Protein AF-A0A927PIH3-F1 (afdb_monomer)

Mean predicted aligned error: 8.02 Å

Structure (mmCIF, N/CA/C/O backbone):
data_AF-A0A927PIH3-F1
#
_entry.id   AF-A0A927PIH3-F1
#
loop_
_atom_site.group_PDB
_atom_site.id
_atom_site.type_symbol
_atom_site.label_atom_id
_atom_site.label_alt_id
_atom_site.label_comp_id
_atom_site.label_asym_id
_atom_site.label_entity_id
_atom_site.label_seq_id
_atom_site.pdbx_PDB_ins_code
_atom_site.Cartn_x
_atom_site.Cartn_y
_atom_site.Cartn_z
_atom_site.occupancy
_atom_site.B_iso_or_equiv
_atom_site.auth_seq_id
_atom_site.auth_comp_id
_atom_site.auth_asym_id
_atom_site.auth_atom_id
_atom_site.pdbx_PDB_model_num
ATOM 1 N N . MET A 1 1 ? 15.130 -6.860 -2.655 1.00 55.72 1 MET A N 1
ATOM 2 C CA . MET A 1 1 ? 13.751 -6.609 -2.203 1.00 55.72 1 MET A CA 1
ATOM 3 C C . MET A 1 1 ? 13.780 -5.324 -1.409 1.00 55.72 1 MET A C 1
ATOM 5 O O . MET A 1 1 ? 14.388 -5.314 -0.340 1.00 55.72 1 MET A O 1
ATOM 9 N N . ASN A 1 2 ? 13.156 -4.245 -1.882 1.00 67.00 2 ASN A N 1
ATOM 10 C CA . ASN A 1 2 ? 13.241 -2.964 -1.182 1.00 67.00 2 ASN A CA 1
ATOM 11 C C . ASN A 1 2 ? 12.383 -2.959 0.103 1.00 67.00 2 ASN A C 1
ATOM 13 O O . ASN A 1 2 ? 11.193 -2.632 0.099 1.00 67.00 2 ASN A O 1
ATOM 17 N N . ASN A 1 3 ? 12.998 -3.335 1.228 1.00 77.38 3 ASN A N 1
ATOM 18 C CA . ASN A 1 3 ? 12.365 -3.362 2.552 1.00 77.38 3 ASN A CA 1
ATOM 19 C C . ASN A 1 3 ? 11.795 -1.995 2.968 1.00 77.38 3 ASN A C 1
ATOM 21 O O . ASN A 1 3 ? 10.853 -1.937 3.762 1.00 77.38 3 ASN A O 1
ATOM 25 N N . THR A 1 4 ? 12.321 -0.901 2.415 1.00 81.12 4 THR A N 1
ATOM 26 C CA . THR A 1 4 ? 11.835 0.455 2.676 1.00 81.12 4 THR A CA 1
ATOM 27 C C . THR A 1 4 ? 10.433 0.667 2.110 1.00 81.12 4 THR A C 1
ATOM 29 O O . THR A 1 4 ? 9.574 1.178 2.822 1.00 81.12 4 THR A O 1
ATOM 32 N N . GLU A 1 5 ? 10.142 0.212 0.886 1.00 82.50 5 GLU A N 1
ATOM 33 C CA . GLU A 1 5 ? 8.801 0.346 0.292 1.00 82.50 5 GLU A CA 1
ATOM 34 C C . GLU A 1 5 ? 7.745 -0.433 1.086 1.00 82.50 5 GLU A C 1
ATOM 36 O O . GLU A 1 5 ? 6.676 0.100 1.389 1.00 82.50 5 GLU A O 1
ATOM 41 N N . LYS A 1 6 ? 8.064 -1.678 1.477 1.00 87.25 6 LYS A N 1
ATOM 42 C CA . LYS A 1 6 ? 7.181 -2.525 2.297 1.00 87.25 6 LYS A CA 1
ATOM 43 C C . LYS A 1 6 ? 6.835 -1.837 3.625 1.00 87.25 6 LYS A C 1
ATOM 45 O O . LYS A 1 6 ? 5.665 -1.779 4.012 1.00 87.25 6 LYS A O 1
ATOM 50 N N . ARG A 1 7 ? 7.840 -1.264 4.300 1.00 89.44 7 ARG A N 1
ATOM 51 C CA . ARG A 1 7 ? 7.662 -0.497 5.546 1.00 89.44 7 ARG A CA 1
ATOM 52 C C . ARG A 1 7 ? 6.832 0.767 5.330 1.00 89.44 7 ARG A C 1
ATOM 54 O O . ARG A 1 7 ? 5.927 1.030 6.119 1.00 89.44 7 ARG A O 1
ATOM 61 N N . THR A 1 8 ? 7.108 1.518 4.264 1.00 88.62 8 THR A N 1
ATOM 62 C CA . THR A 1 8 ? 6.369 2.735 3.902 1.00 88.62 8 THR A CA 1
ATOM 63 C C . THR A 1 8 ? 4.890 2.435 3.698 1.00 88.62 8 THR A C 1
ATOM 65 O O . THR A 1 8 ? 4.062 3.019 4.391 1.00 88.62 8 THR A O 1
ATOM 68 N N . VAL A 1 9 ? 4.548 1.470 2.839 1.00 90.50 9 VAL A N 1
ATOM 69 C CA . VAL A 1 9 ? 3.147 1.110 2.560 1.00 90.50 9 VAL A CA 1
ATOM 70 C C . VAL A 1 9 ? 2.433 0.628 3.821 1.00 90.50 9 VAL A C 1
ATOM 72 O O . VAL A 1 9 ? 1.332 1.093 4.109 1.00 90.50 9 VAL A O 1
ATOM 75 N N . THR A 1 10 ? 3.083 -0.218 4.627 1.00 93.44 10 THR A N 1
ATOM 76 C CA . THR A 1 10 ? 2.518 -0.679 5.906 1.00 93.44 10 THR A CA 1
ATOM 77 C C . THR A 1 10 ? 2.190 0.507 6.816 1.00 93.44 10 THR A C 1
ATOM 79 O O . THR A 1 10 ? 1.090 0.606 7.358 1.00 93.44 10 THR A O 1
ATOM 82 N N . LYS A 1 11 ? 3.120 1.460 6.951 1.00 92.31 11 LYS A N 1
ATOM 83 C CA . LYS A 1 11 ? 2.932 2.650 7.788 1.00 92.31 11 LYS A CA 1
ATOM 84 C C . LYS A 1 11 ? 1.802 3.544 7.274 1.00 92.31 11 LYS A C 1
ATOM 86 O O . LYS A 1 11 ? 1.029 4.043 8.088 1.00 92.31 11 LYS A O 1
ATOM 91 N N . MET A 1 12 ? 1.681 3.722 5.958 1.00 92.00 12 MET A N 1
ATOM 92 C CA . MET A 1 12 ? 0.567 4.461 5.351 1.00 92.00 12 MET A CA 1
ATOM 93 C C . MET A 1 12 ? -0.773 3.817 5.699 1.00 92.00 12 MET A C 1
ATOM 95 O O . MET A 1 12 ? -1.664 4.493 6.199 1.00 92.00 12 MET A O 1
ATOM 99 N N . ILE A 1 13 ? -0.892 2.499 5.526 1.00 95.00 13 ILE A N 1
ATOM 100 C CA . ILE A 1 13 ? -2.131 1.770 5.827 1.00 95.00 13 ILE A CA 1
ATOM 101 C C . ILE A 1 13 ? -2.494 1.892 7.313 1.00 95.00 13 ILE A C 1
ATOM 103 O O . ILE A 1 13 ? -3.657 2.108 7.641 1.00 95.00 13 ILE A O 1
ATOM 107 N N . HIS A 1 14 ? -1.513 1.834 8.217 1.00 93.62 14 HIS A N 1
ATOM 108 C CA . HIS A 1 14 ? -1.746 2.065 9.646 1.00 93.62 14 HIS A CA 1
ATOM 109 C C . HIS A 1 14 ? -2.254 3.478 9.955 1.00 93.62 14 HIS A C 1
ATOM 111 O O . HIS A 1 14 ? -3.175 3.623 10.756 1.00 93.62 14 HIS A O 1
ATOM 117 N N . ILE A 1 15 ? -1.676 4.511 9.332 1.00 91.88 15 ILE A N 1
ATOM 118 C CA . ILE A 1 15 ? -2.127 5.901 9.503 1.00 91.88 15 ILE A CA 1
ATOM 119 C C . ILE A 1 15 ? -3.572 6.047 9.020 1.00 91.88 15 ILE A C 1
ATOM 121 O O . ILE A 1 15 ? -4.408 6.587 9.741 1.00 91.88 15 ILE A O 1
ATOM 125 N N . TYR A 1 16 ? -3.864 5.533 7.825 1.00 94.00 16 TYR A N 1
ATOM 126 C CA . TYR A 1 16 ? -5.202 5.557 7.250 1.00 94.00 16 TYR A CA 1
ATOM 127 C C . TYR A 1 16 ? -6.222 4.840 8.142 1.00 94.00 16 TYR A C 1
ATOM 129 O O . TYR A 1 16 ? -7.242 5.421 8.501 1.00 94.00 16 TYR A O 1
ATOM 137 N N . CYS A 1 17 ? -5.919 3.607 8.555 1.00 95.19 17 CYS A N 1
ATOM 138 C CA . CYS A 1 17 ? -6.806 2.791 9.380 1.00 95.19 17 CYS A CA 1
ATOM 139 C C . CYS A 1 17 ? -7.100 3.456 10.730 1.00 95.19 17 CYS A C 1
ATOM 141 O O . CYS A 1 17 ? -8.257 3.543 11.136 1.00 95.19 17 CYS A O 1
ATOM 143 N N . ALA A 1 18 ? -6.074 3.988 11.400 1.00 92.44 18 ALA A N 1
ATOM 144 C CA . ALA A 1 18 ? -6.252 4.682 12.671 1.00 92.44 18 ALA A CA 1
ATOM 145 C C . ALA A 1 18 ? -7.166 5.906 12.538 1.00 92.44 18 ALA A C 1
ATOM 147 O O . ALA A 1 18 ? -8.027 6.120 13.385 1.00 92.44 18 ALA A O 1
ATOM 148 N N . ALA A 1 19 ? -7.013 6.680 11.462 1.00 91.38 19 ALA A N 1
ATOM 149 C CA . ALA A 1 19 ? -7.770 7.910 11.276 1.00 91.38 19 ALA A CA 1
ATOM 150 C C . ALA A 1 19 ? -9.191 7.703 10.729 1.00 91.38 19 ALA A C 1
ATOM 152 O O . ALA A 1 19 ? -10.087 8.473 11.060 1.00 91.38 19 ALA A O 1
ATOM 153 N N . LYS A 1 20 ? -9.406 6.702 9.867 1.00 93.19 20 LYS A N 1
ATOM 154 C CA . LYS A 1 20 ? -10.706 6.458 9.221 1.00 93.19 20 LYS A CA 1
ATOM 155 C C . LYS A 1 20 ? -11.564 5.434 9.942 1.00 93.19 20 LYS A C 1
ATOM 157 O O . LYS A 1 20 ? -12.783 5.550 9.910 1.00 93.19 20 LYS A O 1
ATOM 162 N N . HIS A 1 21 ? -10.944 4.451 10.586 1.00 92.81 21 HIS A N 1
ATOM 163 C CA . HIS A 1 21 ? -11.643 3.338 11.229 1.00 92.81 21 HIS A CA 1
ATOM 164 C C . HIS A 1 21 ? -11.493 3.353 12.758 1.00 92.81 21 HIS A C 1
ATOM 166 O O . HIS A 1 21 ? -11.876 2.389 13.414 1.00 92.81 21 HIS A O 1
ATOM 172 N N . ASN A 1 22 ? -10.944 4.434 13.333 1.00 87.19 22 ASN A N 1
ATOM 173 C CA . ASN A 1 22 ? -10.779 4.636 14.779 1.00 87.19 22 ASN A CA 1
ATOM 174 C C . ASN A 1 22 ? -10.063 3.474 15.493 1.00 87.19 22 ASN A C 1
ATOM 176 O O . ASN A 1 22 ? -10.365 3.134 16.636 1.00 87.19 22 ASN A O 1
ATOM 180 N N . THR A 1 23 ? -9.109 2.835 14.814 1.00 86.56 23 THR A N 1
ATOM 181 C CA . THR A 1 23 ? -8.354 1.712 15.376 1.00 86.56 23 THR A CA 1
ATOM 182 C C . THR A 1 23 ? -7.112 2.183 16.131 1.00 86.56 23 THR A C 1
ATOM 184 O O . THR A 1 23 ? -6.318 2.957 15.593 1.00 86.56 23 THR A O 1
ATOM 187 N N . SER A 1 24 ? -6.860 1.623 17.315 1.00 79.75 24 SER A N 1
ATOM 188 C CA . SER A 1 24 ? -5.661 1.913 18.114 1.00 79.75 24 SER A CA 1
ATOM 189 C C . SER A 1 24 ? -4.651 0.767 18.039 1.00 79.75 24 SER A C 1
ATOM 191 O O . SER A 1 24 ? -4.876 -0.325 18.556 1.00 79.75 24 SER A O 1
ATOM 193 N N . GLY A 1 25 ? -3.517 1.005 17.377 1.00 77.50 25 GLY A N 1
ATOM 194 C CA . GLY A 1 25 ? -2.353 0.105 17.365 1.00 77.50 25 GLY A CA 1
ATOM 195 C C . GLY A 1 25 ? -2.439 -1.127 16.449 1.00 77.50 25 GLY A C 1
ATOM 196 O O . GLY A 1 25 ? -1.399 -1.614 16.010 1.00 77.50 25 GLY A O 1
ATOM 197 N N . LYS A 1 26 ? -3.637 -1.608 16.095 1.00 90.81 26 LYS A N 1
ATOM 198 C CA . LYS A 1 26 ? -3.844 -2.751 15.181 1.00 90.81 26 LYS A CA 1
ATOM 199 C C . LYS A 1 26 ? -4.651 -2.338 13.949 1.00 90.81 26 LYS A C 1
ATOM 201 O O . LYS A 1 26 ? -5.490 -1.452 14.040 1.00 90.81 26 LYS A O 1
ATOM 206 N N . LEU A 1 27 ? -4.399 -2.987 12.811 1.00 94.94 27 LEU A N 1
ATOM 207 C CA . LEU A 1 27 ? -5.223 -2.819 11.609 1.00 94.94 27 LEU A CA 1
ATOM 208 C C . LEU A 1 27 ? -6.584 -3.499 11.800 1.00 94.94 27 LEU A C 1
ATOM 210 O O . LEU A 1 27 ? -6.645 -4.592 12.370 1.00 94.94 27 LEU A O 1
ATOM 214 N N . CYS A 1 28 ? -7.649 -2.887 11.278 1.00 96.00 28 CYS A N 1
ATOM 215 C CA . CYS A 1 28 ? -8.915 -3.588 11.072 1.00 96.00 28 CYS A CA 1
ATOM 216 C C . CYS A 1 28 ? -8.739 -4.718 10.031 1.00 96.00 28 CYS A C 1
ATOM 218 O O . CYS A 1 28 ? -7.740 -4.713 9.299 1.00 96.00 28 CYS A O 1
ATOM 220 N N . PRO A 1 29 ? -9.681 -5.677 9.941 1.00 96.12 29 PRO A N 1
ATOM 221 C CA . PRO A 1 29 ? -9.600 -6.784 8.985 1.00 96.12 29 PRO A CA 1
ATOM 222 C C . PRO A 1 29 ? -9.341 -6.328 7.541 1.00 96.12 29 PRO A C 1
ATOM 224 O O . PRO A 1 29 ? -8.366 -6.764 6.935 1.00 96.12 29 PRO A O 1
ATOM 227 N N . ASP A 1 30 ? -10.097 -5.347 7.043 1.00 95.31 30 ASP A N 1
ATOM 228 C CA . ASP A 1 30 ? -9.975 -4.883 5.653 1.00 95.31 30 ASP A CA 1
ATOM 229 C C . ASP A 1 30 ? -8.609 -4.246 5.360 1.00 95.31 30 ASP A C 1
ATOM 231 O O . ASP A 1 30 ? -7.965 -4.522 4.345 1.0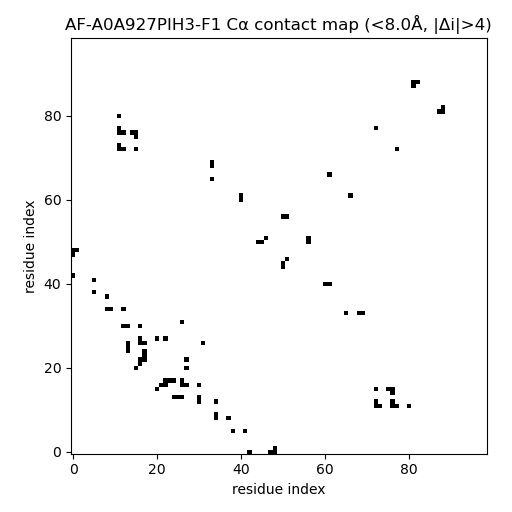0 95.31 30 ASP A O 1
ATOM 235 N N . CYS A 1 31 ? -8.114 -3.403 6.272 1.00 96.50 31 CYS A N 1
ATOM 236 C CA . CYS A 1 31 ? -6.797 -2.788 6.123 1.00 96.50 31 CYS A CA 1
ATOM 237 C C . CYS A 1 31 ? -5.668 -3.815 6.274 1.00 96.50 31 CYS A C 1
ATOM 239 O O . CYS A 1 31 ? -4.617 -3.666 5.648 1.00 96.50 31 CYS A O 1
ATOM 241 N N . LYS A 1 32 ? -5.868 -4.863 7.081 1.00 96.94 32 LYS A N 1
ATOM 242 C CA . LYS A 1 32 ? -4.920 -5.973 7.203 1.00 96.94 32 LYS A CA 1
ATOM 243 C C . LYS A 1 32 ? -4.829 -6.750 5.892 1.00 96.94 32 LYS A C 1
ATOM 245 O O . LYS A 1 32 ? -3.714 -7.003 5.433 1.00 96.94 32 LYS A O 1
ATOM 250 N N . ASP A 1 33 ? -5.960 -7.054 5.268 1.00 97.31 33 ASP A N 1
ATOM 251 C CA . ASP A 1 33 ? -6.006 -7.756 3.984 1.00 97.31 33 ASP A CA 1
ATOM 252 C C . ASP A 1 33 ? -5.383 -6.918 2.867 1.00 97.31 33 ASP A C 1
ATOM 254 O O . ASP A 1 33 ? -4.556 -7.421 2.101 1.00 97.31 33 ASP A O 1
ATOM 258 N N . LEU A 1 34 ? -5.670 -5.611 2.835 1.00 96.81 34 LEU A N 1
ATOM 259 C CA . LEU A 1 34 ? -5.011 -4.677 1.922 1.00 96.81 34 LEU A CA 1
ATOM 260 C C . LEU A 1 34 ? -3.488 -4.665 2.120 1.00 96.81 34 LEU A C 1
ATOM 262 O O . LEU A 1 34 ? -2.740 -4.673 1.141 1.00 96.81 34 LEU A O 1
ATOM 266 N N . ASN A 1 35 ? -3.018 -4.665 3.371 1.00 96.75 35 ASN A N 1
ATOM 267 C CA . ASN A 1 35 ? -1.590 -4.675 3.682 1.00 96.75 35 ASN A CA 1
ATOM 268 C C . ASN A 1 35 ? -0.919 -5.973 3.220 1.00 96.75 35 ASN A C 1
ATOM 270 O O . ASN A 1 35 ? 0.095 -5.927 2.527 1.00 96.75 35 ASN A O 1
ATOM 274 N N . ILE A 1 36 ? -1.503 -7.131 3.539 1.00 96.88 36 ILE A N 1
ATOM 275 C CA . ILE A 1 36 ? -0.996 -8.437 3.092 1.00 96.88 36 ILE A CA 1
ATOM 276 C C . ILE A 1 36 ? -0.954 -8.490 1.561 1.00 96.88 36 ILE A C 1
ATOM 278 O O . ILE A 1 36 ? 0.062 -8.883 0.980 1.00 96.88 36 ILE A O 1
ATOM 282 N N . TYR A 1 37 ? -2.021 -8.036 0.901 1.00 95.75 37 TYR A N 1
ATOM 283 C CA . TYR A 1 37 ? -2.100 -7.982 -0.553 1.00 95.75 37 TYR A CA 1
ATOM 284 C C . TYR A 1 37 ? -0.991 -7.106 -1.149 1.00 95.75 37 TYR A C 1
ATOM 286 O O . TYR A 1 37 ? -0.265 -7.542 -2.047 1.00 95.75 37 TYR A O 1
ATOM 294 N N . ALA A 1 38 ? -0.817 -5.888 -0.632 1.00 93.62 38 ALA A N 1
ATOM 295 C CA . ALA A 1 38 ? 0.197 -4.959 -1.108 1.00 93.62 38 ALA A CA 1
ATOM 296 C C . ALA A 1 38 ? 1.617 -5.517 -0.932 1.00 93.62 38 ALA A C 1
ATOM 298 O O . ALA A 1 38 ? 2.418 -5.472 -1.870 1.00 93.62 38 ALA A O 1
ATOM 299 N N . LEU A 1 39 ? 1.912 -6.108 0.230 1.00 93.56 39 LEU A N 1
ATOM 300 C CA . LEU A 1 39 ? 3.201 -6.740 0.510 1.00 93.56 39 LEU A CA 1
ATOM 301 C C . LEU A 1 39 ? 3.482 -7.908 -0.440 1.00 93.56 39 LEU A C 1
ATOM 303 O O . LEU A 1 39 ? 4.596 -8.004 -0.956 1.00 93.56 39 LEU A O 1
ATOM 307 N N . ASN A 1 40 ? 2.478 -8.738 -0.738 1.00 93.88 40 ASN A N 1
ATOM 308 C CA . ASN A 1 40 ? 2.623 -9.839 -1.690 1.00 93.88 40 ASN A CA 1
ATOM 309 C C . ASN A 1 40 ? 2.926 -9.338 -3.112 1.00 93.88 40 ASN A C 1
ATOM 311 O O . ASN A 1 40 ? 3.753 -9.918 -3.814 1.00 93.88 40 ASN A O 1
ATOM 315 N N . ARG A 1 41 ? 2.294 -8.235 -3.542 1.00 91.88 41 ARG A N 1
ATOM 316 C CA . ARG A 1 41 ? 2.551 -7.627 -4.861 1.00 91.88 41 ARG A CA 1
ATOM 317 C C . ARG A 1 41 ? 3.932 -6.997 -4.967 1.00 91.88 41 ARG A C 1
ATOM 319 O O . ARG A 1 41 ? 4.544 -7.081 -6.028 1.00 91.88 41 ARG A O 1
ATOM 326 N N . LEU A 1 42 ? 4.412 -6.380 -3.890 1.00 89.31 42 LEU A N 1
ATOM 327 C CA . LEU A 1 42 ? 5.777 -5.861 -3.814 1.00 89.31 42 LEU A C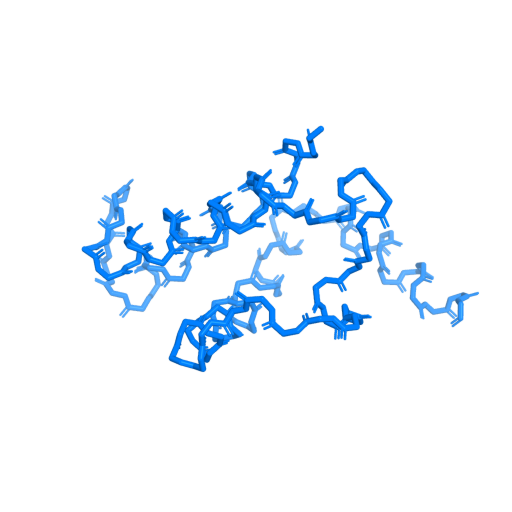A 1
ATOM 328 C C . LEU A 1 42 ? 6.802 -6.997 -3.860 1.00 89.31 42 LEU A C 1
ATOM 330 O O . LEU A 1 42 ? 7.803 -6.890 -4.555 1.00 89.31 42 LEU A O 1
ATOM 334 N N . GLU A 1 43 ? 6.518 -8.097 -3.166 1.00 90.06 43 GLU A N 1
ATOM 335 C CA . GLU A 1 43 ? 7.379 -9.278 -3.114 1.00 90.06 43 GLU A CA 1
ATOM 336 C C . GLU A 1 43 ? 7.507 -10.010 -4.442 1.00 90.06 43 GLU A C 1
ATOM 338 O O . GLU A 1 43 ? 8.601 -10.400 -4.835 1.00 90.06 43 GLU A O 1
ATOM 343 N N . LYS A 1 44 ? 6.394 -10.158 -5.157 1.00 89.06 44 LYS A N 1
ATOM 344 C CA . LYS A 1 44 ? 6.340 -10.857 -6.444 1.00 89.06 44 LYS A CA 1
ATOM 345 C C . LYS A 1 44 ? 6.455 -9.900 -7.628 1.00 89.06 44 LYS A C 1
ATOM 347 O O . LYS A 1 44 ? 5.932 -10.182 -8.708 1.00 89.06 44 LYS A O 1
ATOM 352 N N . CYS A 1 45 ? 7.062 -8.729 -7.434 1.00 88.81 45 CYS A N 1
ATOM 353 C CA . CYS A 1 45 ? 7.195 -7.769 -8.516 1.00 88.81 45 CYS A CA 1
ATOM 354 C C . CYS A 1 45 ? 8.120 -8.327 -9.603 1.00 88.81 45 CYS A C 1
ATOM 356 O O . CYS A 1 45 ? 9.285 -8.611 -9.346 1.00 88.81 45 CYS A O 1
ATOM 358 N N . ARG A 1 46 ? 7.618 -8.417 -10.840 1.00 86.81 46 ARG A N 1
ATOM 359 C CA . ARG A 1 46 ? 8.390 -8.907 -11.996 1.00 86.81 46 ARG A CA 1
ATOM 360 C C . ARG A 1 46 ? 9.633 -8.074 -12.326 1.00 86.81 46 ARG A C 1
ATOM 362 O O . ARG A 1 46 ? 10.498 -8.559 -13.037 1.00 86.81 46 ARG A O 1
ATOM 369 N N . PHE A 1 47 ? 9.671 -6.823 -11.869 1.00 86.88 47 PHE A N 1
ATOM 370 C CA . PHE A 1 47 ? 10.788 -5.905 -12.096 1.00 86.88 47 PHE A CA 1
ATOM 371 C C . PHE A 1 47 ? 11.851 -5.981 -10.992 1.00 86.88 47 PHE A C 1
ATOM 373 O O . PHE A 1 47 ? 12.907 -5.385 -11.142 1.00 86.88 47 PHE A O 1
ATOM 380 N N . GLY A 1 48 ? 11.592 -6.704 -9.893 1.00 84.44 48 GLY A N 1
ATOM 381 C CA . GLY A 1 48 ? 12.559 -6.871 -8.808 1.00 84.44 48 GLY A CA 1
ATOM 382 C C . GLY A 1 48 ? 13.051 -5.536 -8.240 1.00 84.44 48 GLY A C 1
ATOM 383 O O . GLY A 1 48 ? 12.244 -4.723 -7.785 1.00 84.44 48 GLY A O 1
ATOM 384 N N . GLU A 1 49 ? 14.369 -5.327 -8.269 1.00 80.69 49 GLU A N 1
ATOM 385 C CA . GLU A 1 49 ? 15.006 -4.093 -7.793 1.00 80.69 49 GLU A CA 1
ATOM 386 C C . GLU A 1 49 ? 14.852 -2.917 -8.767 1.00 80.69 49 GLU A C 1
ATOM 388 O O . GLU A 1 49 ? 14.775 -1.778 -8.315 1.00 80.69 49 GLU A O 1
ATOM 393 N N . ASP A 1 50 ? 14.703 -3.177 -10.070 1.00 81.19 50 ASP A N 1
ATOM 394 C CA . ASP A 1 50 ? 14.527 -2.154 -11.118 1.00 81.19 50 ASP A CA 1
ATOM 395 C C . ASP A 1 50 ? 13.073 -1.675 -11.232 1.00 81.19 50 ASP A C 1
ATOM 397 O O . ASP A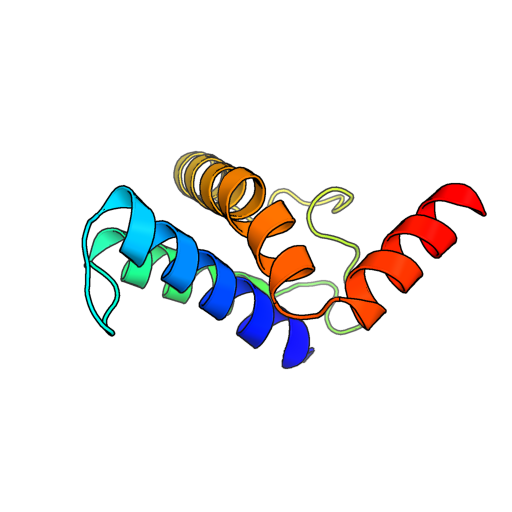 1 50 ? 12.603 -1.172 -12.257 1.00 81.19 50 ASP A O 1
ATOM 401 N N . LYS A 1 51 ? 12.303 -1.883 -10.167 1.00 79.12 51 LYS A N 1
ATOM 402 C CA . LYS A 1 51 ? 10.886 -1.577 -10.129 1.00 79.12 51 LYS A CA 1
ATOM 403 C C . LYS A 1 51 ? 10.661 -0.060 -10.241 1.00 79.12 51 LYS A C 1
ATOM 405 O O . LYS A 1 51 ? 11.149 0.698 -9.402 1.00 79.12 51 LYS A O 1
ATOM 410 N N . PRO A 1 52 ? 9.829 0.398 -11.195 1.00 81.44 52 PRO A N 1
ATOM 411 C CA . PRO A 1 52 ? 9.435 1.798 -11.268 1.00 81.44 52 PRO A CA 1
ATOM 412 C C . PRO A 1 52 ? 8.454 2.162 -10.145 1.00 81.44 52 PRO A C 1
ATOM 414 O O . PRO A 1 52 ? 7.776 1.307 -9.565 1.00 81.44 52 PRO A O 1
ATOM 417 N N . ASN A 1 53 ? 8.290 3.462 -9.896 1.00 79.81 53 ASN A N 1
ATOM 418 C CA . ASN A 1 53 ? 7.250 3.960 -8.994 1.00 79.81 53 ASN A CA 1
ATOM 419 C C . ASN A 1 53 ? 5.877 3.397 -9.391 1.00 79.81 53 ASN A C 1
ATOM 421 O O . ASN A 1 53 ? 5.525 3.386 -10.569 1.00 79.81 53 ASN A O 1
ATOM 425 N N . CYS A 1 54 ? 5.075 2.971 -8.408 1.00 77.12 54 CYS A N 1
ATOM 426 C CA . CYS A 1 54 ? 3.801 2.282 -8.664 1.00 77.12 54 CYS A CA 1
ATOM 427 C C . CYS A 1 54 ? 2.821 3.109 -9.518 1.00 77.12 54 CYS A C 1
ATOM 429 O O . CYS A 1 54 ? 2.025 2.539 -10.259 1.00 77.12 54 CYS A O 1
ATOM 431 N N . GLU A 1 55 ? 2.892 4.438 -9.434 1.00 77.00 55 GLU A N 1
ATOM 432 C CA . GLU A 1 55 ? 2.114 5.365 -10.262 1.00 77.00 55 GLU A CA 1
ATOM 433 C C . GLU A 1 55 ? 2.513 5.320 -11.745 1.00 77.00 55 GLU A C 1
ATOM 435 O O . GLU A 1 55 ? 1.643 5.315 -12.611 1.00 77.00 55 GLU A O 1
ATOM 440 N N . LYS A 1 56 ? 3.818 5.220 -12.026 1.00 81.19 56 LYS A N 1
ATOM 441 C CA . LYS A 1 56 ? 4.402 5.160 -13.377 1.00 81.19 56 LYS A CA 1
ATOM 442 C C . LYS A 1 56 ? 4.646 3.721 -13.847 1.00 81.19 56 LYS A C 1
ATOM 444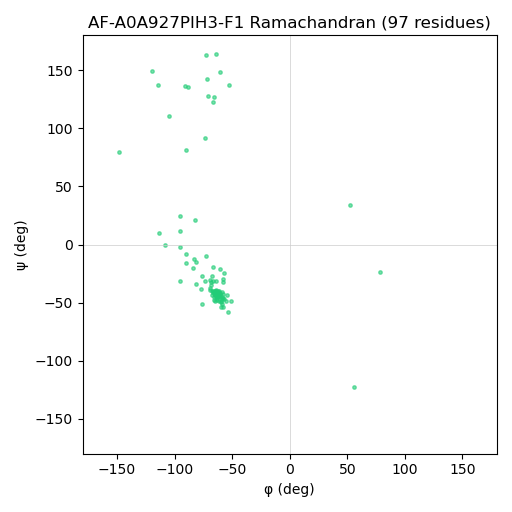 O O . LYS A 1 56 ? 5.359 3.490 -14.818 1.00 81.19 56 LYS A O 1
ATOM 449 N N . CYS A 1 57 ? 4.105 2.738 -13.132 1.00 84.38 57 CYS A N 1
ATOM 450 C CA . CYS A 1 57 ? 4.344 1.337 -13.427 1.00 84.38 57 CYS A CA 1
ATOM 451 C C . CYS A 1 57 ? 3.616 0.939 -14.724 1.00 84.38 57 CYS A C 1
ATOM 453 O O . CYS A 1 57 ? 2.402 1.138 -14.813 1.00 84.38 57 CYS A O 1
ATOM 455 N N . PRO A 1 58 ? 4.307 0.322 -15.702 1.00 85.00 58 PRO A N 1
ATOM 456 C CA . PRO A 1 58 ? 3.700 -0.050 -16.980 1.00 85.00 58 PRO A CA 1
ATOM 457 C C . PRO A 1 58 ? 2.748 -1.249 -16.862 1.00 85.00 58 PRO A C 1
ATOM 459 O O . PRO A 1 58 ? 2.044 -1.571 -17.813 1.00 85.00 58 PRO A O 1
ATOM 462 N N . VAL A 1 59 ? 2.720 -1.932 -15.709 1.00 86.31 59 VAL A N 1
ATOM 463 C CA . VAL A 1 59 ? 1.836 -3.080 -15.468 1.00 86.31 59 VAL A CA 1
ATOM 464 C C . VAL A 1 59 ? 0.814 -2.781 -14.380 1.00 86.31 59 VAL A C 1
ATOM 466 O O . VAL A 1 59 ? 1.122 -2.255 -13.310 1.00 86.31 59 VAL A O 1
ATOM 469 N N . HIS A 1 60 ? -0.426 -3.194 -14.622 1.00 83.38 60 HIS A N 1
ATOM 470 C CA . HIS A 1 60 ? -1.503 -3.115 -13.643 1.00 83.38 60 HIS A CA 1
ATOM 471 C C . HIS A 1 60 ? -1.549 -4.395 -12.803 1.00 83.38 60 HIS A C 1
ATOM 473 O O . HIS A 1 60 ? -2.324 -5.307 -13.061 1.00 83.38 60 HIS A O 1
ATOM 479 N N . CYS A 1 61 ? -0.683 -4.475 -11.789 1.00 88.31 61 CYS A N 1
ATOM 480 C CA . CYS A 1 61 ? -0.586 -5.654 -10.919 1.00 88.31 61 CYS A CA 1
ATOM 481 C C . CYS A 1 61 ? -1.623 -5.688 -9.778 1.00 88.31 61 CYS A C 1
ATOM 483 O O . CYS A 1 61 ? -1.786 -6.717 -9.120 1.00 88.31 61 CYS A O 1
ATOM 485 N N . TYR A 1 62 ? -2.323 -4.579 -9.521 1.00 90.88 62 TYR A N 1
ATOM 486 C CA . TYR A 1 62 ? -3.389 -4.508 -8.519 1.00 90.88 62 TYR A CA 1
ATOM 487 C C . TYR A 1 62 ? -4.742 -4.835 -9.150 1.00 90.88 62 TYR A C 1
ATOM 489 O O . TYR A 1 62 ? -5.065 -4.309 -10.214 1.00 90.88 62 TYR A O 1
ATOM 497 N N . ARG A 1 63 ? -5.549 -5.649 -8.455 1.00 93.44 63 ARG A N 1
ATOM 498 C CA . ARG A 1 63 ? -6.968 -5.809 -8.781 1.00 93.44 63 ARG A CA 1
ATOM 499 C C . ARG A 1 63 ? -7.679 -4.449 -8.642 1.00 93.44 63 ARG A C 1
ATOM 501 O O . ARG A 1 63 ? -7.234 -3.642 -7.820 1.00 93.44 63 ARG A O 1
ATOM 508 N N . PRO A 1 64 ? -8.724 -4.163 -9.439 1.00 93.00 64 PRO A N 1
ATOM 509 C CA . PRO A 1 64 ? -9.356 -2.841 -9.469 1.00 93.00 64 PRO A CA 1
ATOM 510 C C . PRO A 1 64 ? -9.823 -2.331 -8.097 1.00 93.00 64 PRO A C 1
ATOM 512 O O . PRO A 1 64 ? -9.530 -1.188 -7.752 1.00 93.00 64 PRO A O 1
ATOM 515 N N . ASP A 1 65 ? -10.442 -3.200 -7.298 1.00 93.31 65 ASP A N 1
ATOM 516 C CA . ASP A 1 65 ? -10.884 -2.953 -5.917 1.00 93.31 65 ASP A CA 1
ATOM 517 C C . ASP A 1 65 ? -9.708 -2.573 -5.002 1.00 93.31 65 ASP A C 1
ATOM 519 O O . ASP A 1 65 ? -9.666 -1.495 -4.410 1.00 93.31 65 ASP A O 1
ATOM 523 N N . MET A 1 66 ? -8.670 -3.409 -4.974 1.00 94.25 66 MET A N 1
ATOM 524 C CA . MET A 1 66 ? -7.472 -3.166 -4.166 1.00 94.25 66 MET A CA 1
ATOM 525 C C . MET A 1 66 ? -6.717 -1.911 -4.615 1.00 94.25 66 MET A C 1
ATOM 527 O O . MET A 1 66 ? -6.087 -1.229 -3.805 1.00 94.25 66 MET A O 1
ATOM 531 N N . ARG A 1 67 ? -6.765 -1.590 -5.915 1.00 92.31 67 ARG A N 1
ATOM 532 C CA . ARG A 1 67 ? -6.149 -0.386 -6.484 1.00 92.31 67 ARG A CA 1
ATOM 533 C C . ARG A 1 67 ? -6.852 0.878 -6.002 1.00 92.31 67 ARG A C 1
ATOM 535 O O . ARG A 1 67 ? -6.176 1.874 -5.758 1.00 92.31 67 ARG A O 1
ATOM 542 N N . GLN A 1 68 ? -8.176 0.864 -5.896 1.00 93.31 68 GLN A N 1
ATOM 543 C CA . GLN A 1 68 ? -8.927 1.995 -5.353 1.00 93.31 68 GLN A CA 1
ATOM 544 C C . GLN A 1 68 ? -8.589 2.192 -3.874 1.00 93.31 68 GLN A C 1
ATOM 546 O O . GLN A 1 68 ? -8.174 3.288 -3.495 1.00 93.31 68 GLN A O 1
ATOM 551 N N . ASN A 1 69 ? -8.607 1.112 -3.091 1.00 94.19 69 ASN A N 1
ATOM 552 C CA . ASN A 1 69 ? -8.294 1.160 -1.663 1.00 94.19 69 ASN A CA 1
ATOM 553 C C . ASN A 1 69 ? -6.879 1.699 -1.395 1.00 94.19 69 ASN A C 1
ATOM 555 O O . ASN A 1 69 ? -6.690 2.598 -0.577 1.00 94.19 69 ASN A O 1
ATOM 559 N N . ILE A 1 70 ? -5.860 1.207 -2.117 1.00 93.06 70 ILE A N 1
ATOM 560 C CA . ILE A 1 70 ? -4.486 1.683 -1.900 1.00 93.06 70 ILE A CA 1
ATOM 561 C C . ILE A 1 70 ? -4.291 3.135 -2.353 1.00 93.06 70 ILE A C 1
ATOM 563 O O . ILE A 1 70 ? -3.513 3.862 -1.741 1.00 93.06 70 ILE A O 1
ATOM 567 N N . LYS A 1 71 ? -5.002 3.586 -3.395 1.00 91.75 71 LYS A N 1
ATOM 568 C CA . LYS A 1 71 ? -4.966 4.991 -3.826 1.00 91.75 71 LYS A CA 1
ATOM 569 C C . LYS A 1 71 ? -5.551 5.913 -2.766 1.00 91.75 71 LYS A C 1
ATOM 571 O O . LYS A 1 71 ? -4.999 6.987 -2.541 1.00 91.75 71 LYS A O 1
ATOM 576 N N . GLU A 1 72 ? -6.631 5.503 -2.111 1.00 93.81 72 GLU A N 1
ATOM 577 C CA . GLU A 1 72 ? -7.221 6.266 -1.014 1.00 93.81 72 GLU A CA 1
ATOM 578 C C . GLU A 1 72 ? -6.250 6.378 0.168 1.00 93.81 72 GLU A C 1
ATOM 580 O O . GLU A 1 72 ? -5.966 7.487 0.629 1.00 93.81 72 GLU A O 1
ATOM 585 N N . VAL A 1 73 ? -5.643 5.255 0.569 1.00 93.94 73 VAL A N 1
ATOM 586 C CA . VAL A 1 73 ? -4.578 5.228 1.584 1.00 93.94 73 VAL A CA 1
ATOM 587 C C . VAL A 1 73 ? -3.432 6.162 1.195 1.00 93.94 73 VAL A C 1
ATOM 589 O O . VAL A 1 73 ? -3.000 6.980 2.004 1.00 93.94 73 VAL A O 1
ATOM 592 N N . MET A 1 74 ? -2.941 6.079 -0.046 1.00 89.12 74 MET A N 1
ATOM 593 C CA . MET A 1 74 ? -1.841 6.920 -0.521 1.00 89.12 74 MET A CA 1
ATOM 594 C C . MET A 1 74 ? -2.197 8.408 -0.49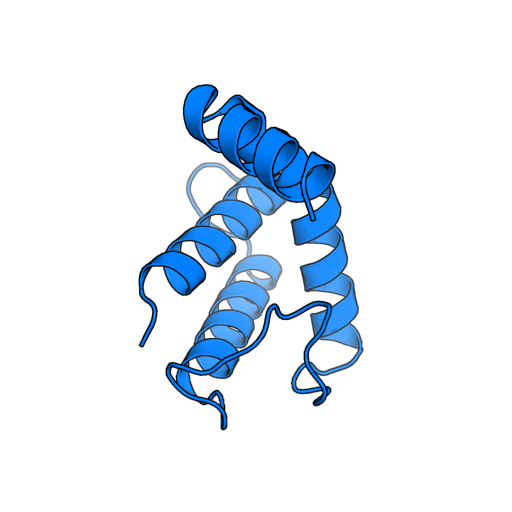1 1.00 89.12 74 MET A C 1
ATOM 596 O O . MET A 1 74 ? -1.400 9.214 -0.016 1.00 89.12 74 MET A O 1
ATOM 600 N N . ARG A 1 75 ? -3.399 8.770 -0.950 1.00 90.56 75 ARG A N 1
ATOM 601 C CA . ARG A 1 75 ? -3.883 10.156 -0.981 1.00 90.56 75 ARG A CA 1
ATOM 602 C C . ARG A 1 75 ? -4.031 10.741 0.419 1.00 90.56 75 ARG A C 1
ATOM 604 O O . ARG A 1 75 ? -3.687 11.899 0.631 1.00 90.56 75 ARG A O 1
ATOM 611 N N . TYR A 1 76 ? -4.538 9.953 1.363 1.00 90.69 76 TYR A N 1
ATOM 612 C CA . TYR A 1 76 ? -4.743 10.403 2.735 1.00 90.69 76 TYR A CA 1
ATOM 613 C C . TYR A 1 76 ? -3.426 10.458 3.517 1.00 90.69 76 TYR A C 1
ATOM 615 O O . TYR A 1 76 ? -3.080 11.480 4.107 1.00 90.69 76 TYR A O 1
ATOM 623 N N . SER A 1 77 ? -2.660 9.367 3.492 1.00 88.81 77 SER A N 1
ATOM 624 C CA . SER A 1 77 ? -1.463 9.215 4.316 1.00 88.81 77 SER A CA 1
ATOM 625 C C . SER A 1 77 ? -0.213 9.852 3.717 1.00 88.81 77 SER A C 1
ATOM 627 O O . SER A 1 77 ? 0.717 10.132 4.466 1.00 88.81 77 SER A O 1
ATOM 629 N N . GLY A 1 78 ? -0.171 10.111 2.407 1.00 82.00 78 GLY A N 1
ATOM 630 C CA . GLY A 1 78 ? 0.966 10.741 1.725 1.00 82.00 78 GLY A CA 1
ATOM 631 C C . GLY A 1 78 ? 1.392 12.067 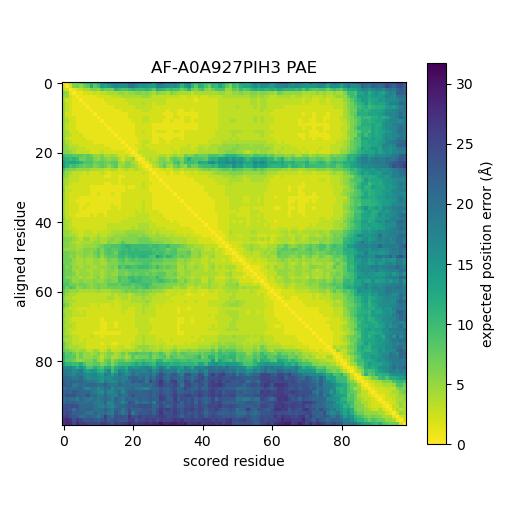2.367 1.00 82.00 78 GLY A C 1
ATOM 632 O O . GLY A 1 78 ? 2.520 12.153 2.857 1.00 82.00 78 GLY A O 1
ATOM 633 N N . PRO A 1 79 ? 0.500 13.070 2.478 1.00 83.06 79 PRO A N 1
ATOM 634 C CA . PRO A 1 79 ? 0.807 14.323 3.168 1.00 83.06 79 PRO A CA 1
ATOM 635 C C . PRO A 1 79 ? 1.208 14.109 4.634 1.00 83.06 79 PRO A C 1
ATOM 637 O O . PRO A 1 79 ? 2.171 14.696 5.114 1.00 83.06 79 PRO A O 1
ATOM 640 N N . GLN A 1 80 ? 0.529 13.207 5.346 1.00 79.81 80 GLN A N 1
ATOM 641 C CA . GLN A 1 80 ? 0.794 12.917 6.764 1.00 79.81 80 GLN A CA 1
ATOM 642 C C . GLN A 1 80 ? 2.155 12.254 7.005 1.00 79.81 80 GLN A C 1
ATOM 644 O O . GLN A 1 80 ? 2.749 12.428 8.071 1.00 79.81 80 GLN A O 1
ATOM 649 N N . MET A 1 81 ? 2.683 11.522 6.022 1.00 73.56 81 MET A N 1
ATOM 650 C CA . MET A 1 81 ? 4.046 11.002 6.082 1.00 73.56 81 MET A CA 1
ATOM 651 C C . MET A 1 81 ? 5.095 12.113 6.004 1.00 73.56 81 MET A C 1
ATOM 653 O O . MET A 1 81 ? 6.107 12.014 6.698 1.00 73.56 81 MET A O 1
ATOM 657 N N . LEU A 1 82 ? 4.838 13.178 5.235 1.00 61.53 82 LEU A N 1
ATOM 658 C CA . LEU A 1 82 ? 5.723 14.345 5.142 1.00 61.53 82 LEU A CA 1
ATOM 659 C C . LEU A 1 82 ? 5.804 15.087 6.485 1.00 61.53 82 LEU A C 1
ATOM 661 O O . LEU A 1 82 ? 6.893 15.435 6.938 1.00 61.53 82 LEU A O 1
ATOM 665 N N . PHE A 1 83 ? 4.675 15.221 7.187 1.00 56.38 83 PHE A N 1
ATOM 666 C CA . PHE A 1 83 ? 4.623 15.868 8.505 1.00 56.38 83 PHE A CA 1
ATOM 667 C C . PHE A 1 83 ? 5.363 15.101 9.614 1.00 56.38 83 PHE A C 1
ATOM 669 O O . PHE A 1 83 ? 5.725 15.690 10.629 1.00 56.38 83 PHE A O 1
ATOM 676 N N . ARG A 1 84 ? 5.632 13.800 9.440 1.00 53.44 84 ARG A N 1
ATOM 677 C CA . ARG A 1 84 ? 6.383 12.985 10.416 1.00 53.44 84 ARG A CA 1
ATOM 678 C C . ARG A 1 84 ? 7.882 12.874 10.121 1.00 53.44 84 ARG A C 1
ATOM 680 O O . ARG A 1 84 ? 8.604 12.235 10.884 1.00 53.44 84 ARG A O 1
ATOM 687 N N . SER A 1 85 ? 8.372 13.452 9.027 1.00 46.59 85 SER A N 1
ATOM 688 C CA . SER A 1 85 ? 9.804 13.520 8.702 1.00 46.59 85 SER A CA 1
ATOM 689 C C . SER A 1 85 ? 10.094 14.812 7.931 1.00 46.59 85 SER A C 1
ATOM 691 O O . SER A 1 85 ? 10.207 14.774 6.703 1.00 46.59 85 SER A O 1
ATOM 693 N N . PRO A 1 86 ? 10.217 15.957 8.633 1.00 53.75 86 PRO A N 1
ATOM 694 C CA . PRO A 1 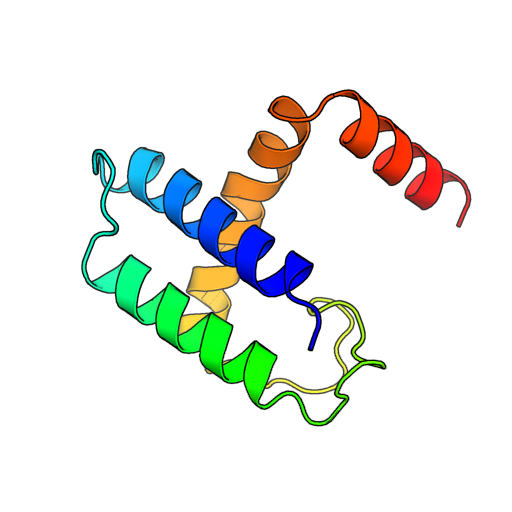86 ? 10.263 17.280 8.003 1.00 53.75 86 PRO A CA 1
ATOM 695 C C . PRO A 1 86 ? 11.400 17.438 6.980 1.00 53.75 86 PRO A C 1
ATOM 697 O O . PRO A 1 86 ? 11.225 18.094 5.960 1.00 53.75 86 PRO A O 1
ATOM 700 N N . LEU A 1 87 ? 12.541 16.773 7.184 1.00 58.25 87 LEU A N 1
ATOM 701 C CA . LEU A 1 87 ? 13.712 16.900 6.307 1.00 58.25 87 LEU A CA 1
ATOM 702 C C . LEU A 1 87 ? 13.583 16.121 4.981 1.00 58.25 87 LEU A C 1
ATOM 704 O O . LEU A 1 87 ? 13.984 16.616 3.930 1.00 58.25 87 LEU A O 1
ATOM 708 N N . LEU A 1 88 ? 12.985 14.923 5.000 1.00 56.16 88 LEU A N 1
ATOM 709 C CA . LEU A 1 88 ? 12.803 14.094 3.794 1.00 56.16 88 LEU A CA 1
ATOM 710 C C . LEU A 1 88 ? 11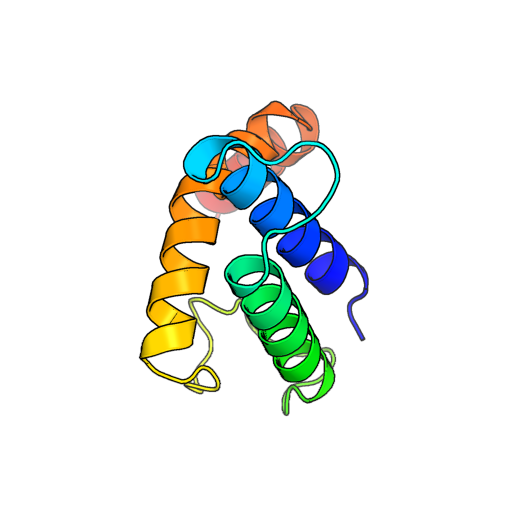.706 14.642 2.874 1.00 56.16 88 LEU A C 1
ATOM 712 O O . LEU A 1 88 ? 11.801 14.510 1.654 1.00 56.16 88 LEU A O 1
ATOM 716 N N . ALA A 1 89 ? 10.689 15.280 3.455 1.00 57.31 89 ALA A N 1
ATOM 717 C CA . ALA A 1 89 ? 9.624 15.938 2.713 1.00 57.31 89 ALA A CA 1
ATOM 718 C C . ALA A 1 89 ? 10.139 17.100 1.858 1.00 57.31 89 ALA A C 1
ATOM 720 O O . ALA A 1 89 ? 9.819 17.189 0.673 1.00 57.31 89 ALA A O 1
ATOM 721 N N . ILE A 1 90 ? 10.982 17.946 2.455 1.00 63.88 90 ILE A N 1
ATOM 722 C CA . ILE A 1 90 ? 11.611 19.085 1.781 1.00 63.88 90 ILE A CA 1
ATOM 723 C C . ILE A 1 90 ? 12.534 18.591 0.660 1.00 63.88 90 ILE A C 1
ATOM 725 O O . ILE A 1 90 ? 12.449 19.085 -0.461 1.00 63.88 90 ILE A O 1
ATOM 729 N N . LEU A 1 91 ? 13.345 17.556 0.910 1.00 65.38 91 LEU A N 1
ATOM 730 C CA . LEU A 1 91 ? 14.232 16.986 -0.110 1.00 65.38 91 LEU A CA 1
ATOM 731 C C . LEU A 1 91 ? 13.457 16.403 -1.309 1.00 65.38 91 LEU A C 1
ATOM 733 O O . LEU A 1 91 ? 13.870 16.575 -2.454 1.00 65.38 91 LEU A O 1
ATOM 737 N N . HIS A 1 92 ? 12.329 15.726 -1.067 1.00 63.59 92 HIS A N 1
ATOM 738 C CA . HIS A 1 92 ? 11.496 15.163 -2.135 1.00 63.59 92 HIS A CA 1
ATOM 739 C C . HIS A 1 92 ? 10.788 16.250 -2.960 1.00 63.59 92 HIS A C 1
ATOM 741 O O . HIS A 1 92 ? 10.723 16.141 -4.183 1.00 63.59 92 HIS A O 1
ATOM 747 N N . LEU A 1 93 ? 10.314 17.321 -2.313 1.00 63.69 93 LEU A N 1
ATOM 748 C CA . LEU A 1 93 ? 9.743 18.492 -2.988 1.00 63.69 93 LEU A CA 1
ATOM 749 C C . LEU A 1 93 ? 10.779 19.207 -3.864 1.00 63.69 93 LEU A C 1
ATOM 751 O O . LEU A 1 93 ? 10.495 19.491 -5.023 1.00 63.69 93 LEU A O 1
ATOM 755 N N . ILE A 1 94 ? 11.994 19.424 -3.351 1.00 66.75 94 ILE A N 1
ATOM 756 C CA . ILE A 1 94 ? 13.100 20.026 -4.111 1.00 66.75 94 ILE A CA 1
ATOM 757 C C . ILE A 1 94 ? 13.476 19.145 -5.311 1.00 66.75 94 ILE A C 1
ATOM 759 O O . ILE A 1 94 ? 13.676 19.647 -6.412 1.00 66.75 94 ILE A O 1
ATOM 763 N N . ARG A 1 95 ? 13.507 17.819 -5.137 1.00 59.31 95 ARG A N 1
ATOM 764 C CA . ARG A 1 95 ? 13.826 16.881 -6.223 1.00 59.31 95 ARG A CA 1
ATOM 765 C C . ARG A 1 95 ? 12.763 16.850 -7.328 1.00 59.31 95 ARG A C 1
ATOM 767 O O . ARG A 1 95 ? 13.124 16.661 -8.481 1.00 59.31 95 ARG A O 1
ATOM 774 N N . ASN A 1 96 ? 11.490 17.072 -6.995 1.00 57.41 96 ASN A N 1
ATOM 775 C CA . ASN A 1 96 ? 10.402 17.168 -7.977 1.00 57.41 96 ASN A CA 1
ATOM 776 C C . ASN A 1 96 ? 10.295 18.552 -8.646 1.00 57.41 96 ASN A C 1
ATOM 778 O O . ASN A 1 96 ? 9.602 18.669 -9.647 1.00 57.41 96 ASN A O 1
ATOM 782 N N . LEU A 1 97 ? 10.945 19.589 -8.105 1.00 57.31 97 LEU A N 1
ATOM 783 C CA . LEU A 1 97 ? 11.016 20.930 -8.708 1.00 57.31 97 LEU A CA 1
ATOM 784 C C . LEU A 1 97 ? 12.219 21.106 -9.653 1.00 57.31 97 LEU A C 1
ATOM 786 O O . LEU A 1 97 ? 12.252 22.069 -10.412 1.00 57.31 97 LEU A O 1
ATOM 790 N N . ILE A 1 98 ? 13.207 20.207 -9.590 1.00 57.44 98 ILE A N 1
ATOM 791 C CA . ILE A 1 98 ? 14.462 20.263 -10.367 1.00 57.44 98 ILE A CA 1
ATOM 792 C C . ILE A 1 98 ? 14.504 19.174 -11.473 1.00 57.44 98 ILE A C 1
ATOM 794 O O . ILE A 1 98 ? 15.469 19.096 -12.229 1.00 57.44 98 ILE A O 1
ATOM 798 N N . SER A 1 99 ? 13.470 18.330 -11.598 1.00 46.16 99 SER A N 1
ATOM 799 C CA . SER A 1 99 ? 13.287 17.368 -12.708 1.00 46.16 99 SER A CA 1
ATOM 800 C C . SER A 1 99 ? 12.170 17.779 -13.649 1.00 46.16 99 SER A C 1
ATOM 802 O O . SER A 1 99 ? 11.142 18.273 -13.141 1.00 46.16 99 SER A O 1
#

Foldseek 3Di:
DPVVVLVVLLVLLVVCQCVPVVDDPDHDPVSVVLSVLVNVCLVPPPCPPVADDPVPGPDDSDDP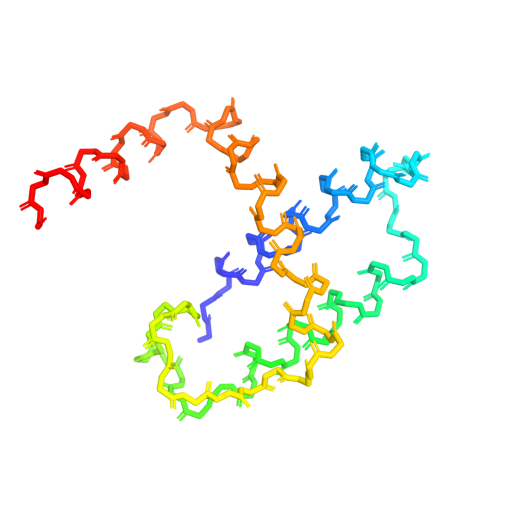VSVVVSVVSCVVCVVVVCVVPVVVVVVVVVVVVVD

Sequence (99 aa):
MNNTEKRTVTKMIHIYCAAKHNTSGKLCPDCKDLNIYALNRLEKCRFGEDKPNCEKCPVHCYRPDMRQNIKEVMRYSGPQMLFRSPLLAILHLIRNLIS

Secondary structure (DSSP, 8-state):
--HHHHHHHHHHHHHHHHHHS--SSS--HHHHHHHHHHHHHHHT-TTGGGPPPGGG-SS--S-HHHHHHHHHHHHHHHHHHHHT-HHHHHHHHHHHH--

pLDDT: mean 82.93, std 13.7, range [46.16, 97.31]

Radius of gyration: 14.1 Å; Cα contacts (8 Å, |Δi|>4): 54; chains: 1; bounding box: 27×32×35 Å

Nearest PDB structures (foldseek):
  1ung-assembly2_E  TM=3.567E-01  e=5.295E+00  Homo sapiens

Solvent-accessible surface area (backbone atoms only — not comparable to full-atom values): 5870 Å² total; per-residue (Å²): 123,69,65,64,58,53,51,51,54,49,51,28,45,48,52,35,36,33,72,75,66,72,35,81,96,54,67,51,71,70,55,43,52,51,44,54,52,52,47,50,52,65,72,67,37,92,51,61,82,76,52,63,59,80,90,76,38,95,65,85,86,58,56,71,69,60,43,52,55,52,49,53,29,47,68,62,22,48,64,57,54,33,74,75,37,66,69,62,39,52,53,51,53,53,54,63,73,76,102